Protein AF-A0A965AZY3-F1 (afdb_monomer)

pLDDT: mean 93.27, std 6.54, range [60.59, 98.19]

Secondary structure (DSSP, 8-state):
--HHHHHHHHHHHHHHHHHHHHHHHHHHHHHHHHHHHHHHHHHHHHHHHHHHHHHHGGGGTTTS-GGG--HHHHHHHHHHHHHHHHHHHHHHHHHHHHHHHHHTS-----------PPPP-

Radius of gyration: 27.05 Å; Cα contacts (8 Å, |Δi|>4): 52; chains: 1; bounding box: 58×45×74 Å

Mean predicted aligned error: 6.64 Å

Nearest PDB structures (foldseek):
  8r6r-assembly1_D  TM=6.272E-01  e=5.721E+00  Mycolicibacterium smegmatis MC2 155
  5vi5-assembly1_D  TM=2.967E-01  e=3.077E+00  Mycolicibacterium smegmatis MC2 155
  6dcf-assembly1_D  TM=2.998E-01  e=4.195E+00  Mycolicibacterium smegmatis MC2 155

Sequence (121 aa):
MDIYSQMEDASNFSKKDEDRNRKKYENESKVRLQKIITTKLRTSFIGALSSFEQTFGDLWGYGINEADLTDKQRKWRELWDLCRTNVLNNGNHQIRSCENEIMQYIVYWNRHQNILKKKED

Structure (mmCIF, N/CA/C/O backbone):
data_AF-A0A965AZY3-F1
#
_entry.id   AF-A0A965AZY3-F1
#
loop_
_atom_site.group_PDB
_atom_site.id
_atom_site.type_symbol
_atom_site.label_atom_id
_atom_site.label_alt_id
_atom_site.label_comp_id
_atom_site.label_asym_id
_atom_site.label_entity_id
_atom_site.label_seq_id
_atom_site.pdbx_PDB_ins_code
_atom_site.Cartn_x
_atom_site.Cartn_y
_atom_site.Cartn_z
_atom_site.occupancy
_atom_site.B_iso_or_equiv
_atom_site.auth_seq_id
_atom_site.auth_comp_id
_atom_site.auth_asym_id
_atom_site.auth_atom_id
_atom_site.pdbx_PDB_model_num
ATOM 1 N N . MET A 1 1 ? 35.480 16.705 -41.358 1.00 60.59 1 MET A N 1
ATOM 2 C CA . MET A 1 1 ? 35.074 15.583 -40.490 1.00 60.59 1 MET A CA 1
ATOM 3 C C . MET A 1 1 ? 34.807 14.405 -41.411 1.00 60.59 1 MET A C 1
ATOM 5 O O . MET A 1 1 ? 33.934 14.531 -42.261 1.00 60.59 1 MET A O 1
ATOM 9 N N . ASP A 1 2 ? 35.638 13.366 -41.345 1.00 84.31 2 ASP A N 1
ATOM 10 C CA . ASP A 1 2 ? 35.579 12.206 -42.249 1.00 84.31 2 ASP A CA 1
ATOM 11 C C . ASP A 1 2 ? 34.284 11.398 -42.032 1.00 84.31 2 ASP A C 1
ATOM 13 O O . ASP A 1 2 ? 33.751 11.369 -40.922 1.00 84.31 2 ASP A O 1
ATOM 17 N N . ILE A 1 3 ? 33.773 10.759 -43.086 1.00 83.00 3 ILE A N 1
ATOM 18 C CA . ILE A 1 3 ? 32.531 9.970 -43.090 1.00 83.00 3 ILE A CA 1
ATOM 19 C C . ILE A 1 3 ? 32.576 8.897 -41.996 1.00 83.00 3 ILE A C 1
ATOM 21 O O . ILE A 1 3 ? 31.593 8.701 -41.284 1.00 83.00 3 ILE A O 1
ATOM 25 N N . TYR A 1 4 ? 33.733 8.265 -41.794 1.00 83.12 4 TYR A N 1
ATOM 26 C CA . TYR A 1 4 ? 33.933 7.272 -40.737 1.00 83.12 4 TYR A CA 1
ATOM 27 C C . TYR A 1 4 ? 33.700 7.835 -39.328 1.00 83.12 4 TYR A C 1
ATOM 29 O O . TYR A 1 4 ? 33.026 7.198 -38.522 1.00 83.12 4 TYR A O 1
ATOM 37 N N . SER A 1 5 ? 34.173 9.054 -39.054 1.00 85.69 5 SER A N 1
ATOM 38 C CA . SER A 1 5 ? 33.947 9.736 -37.771 1.00 85.69 5 SER A CA 1
ATOM 39 C C . SER A 1 5 ? 32.466 10.066 -37.566 1.00 85.69 5 SER A C 1
ATOM 41 O O . SER A 1 5 ? 31.945 9.868 -36.474 1.00 85.69 5 SER A O 1
ATOM 43 N N . GLN A 1 6 ? 31.757 10.480 -38.620 1.00 86.56 6 GLN A N 1
ATOM 44 C CA . GLN A 1 6 ? 30.316 10.747 -38.537 1.00 86.56 6 GLN A CA 1
ATOM 45 C C . GLN A 1 6 ? 29.503 9.466 -38.278 1.00 86.56 6 GLN A C 1
ATOM 47 O O . GLN A 1 6 ? 28.537 9.486 -37.514 1.00 86.56 6 GLN A O 1
ATOM 52 N N . MET A 1 7 ? 29.892 8.339 -38.888 1.00 85.38 7 MET A N 1
ATOM 53 C CA . MET A 1 7 ? 29.249 7.037 -38.661 1.00 85.38 7 MET A CA 1
ATOM 54 C C . MET A 1 7 ? 29.496 6.507 -37.243 1.00 85.38 7 MET A C 1
ATOM 56 O O . MET A 1 7 ? 28.587 5.950 -36.624 1.00 85.38 7 MET A O 1
ATOM 60 N N . GLU A 1 8 ? 30.705 6.692 -36.713 1.00 88.75 8 GLU A N 1
ATOM 61 C CA . GLU A 1 8 ? 31.043 6.320 -35.339 1.00 88.75 8 GLU A CA 1
ATOM 62 C C . GLU A 1 8 ? 30.253 7.153 -34.319 1.00 88.75 8 GLU A C 1
ATOM 64 O O . GLU A 1 8 ? 29.659 6.596 -33.391 1.00 88.75 8 GLU A O 1
ATOM 69 N N . ASP A 1 9 ? 30.147 8.466 -34.537 1.00 91.19 9 ASP A N 1
ATOM 70 C CA . ASP A 1 9 ? 29.352 9.365 -33.697 1.00 91.19 9 ASP A CA 1
ATOM 71 C C . ASP A 1 9 ? 27.861 8.996 -33.709 1.00 91.19 9 ASP A C 1
ATOM 73 O O . ASP A 1 9 ? 27.227 8.938 -32.651 1.00 91.19 9 ASP A O 1
ATOM 77 N N . ALA A 1 10 ? 27.305 8.666 -34.879 1.00 89.06 10 ALA A N 1
ATOM 78 C CA . ALA A 1 10 ? 25.921 8.212 -35.008 1.00 89.06 10 ALA A CA 1
ATOM 79 C C . ALA A 1 10 ? 25.670 6.878 -34.277 1.00 89.06 10 ALA A C 1
ATOM 81 O O . ALA A 1 10 ? 24.667 6.731 -33.575 1.00 89.06 10 ALA A O 1
ATOM 82 N N . SER A 1 11 ? 26.598 5.920 -34.381 1.00 91.88 11 SER A N 1
ATOM 83 C CA . SER A 1 11 ? 26.529 4.633 -33.670 1.00 91.88 11 SER A CA 1
ATOM 84 C C . SER A 1 11 ? 26.589 4.817 -32.151 1.00 91.88 11 SER A C 1
ATOM 86 O O . SER A 1 11 ? 25.779 4.256 -31.407 1.00 91.88 11 SER A O 1
ATOM 88 N N . ASN A 1 12 ? 27.503 5.666 -31.676 1.00 92.38 12 ASN A N 1
ATOM 89 C CA . ASN A 1 12 ? 27.628 6.008 -30.261 1.00 92.38 12 ASN A CA 1
ATOM 90 C C . ASN A 1 12 ? 26.391 6.744 -29.733 1.00 92.38 12 ASN A C 1
ATOM 92 O O . ASN A 1 12 ? 25.986 6.528 -28.588 1.00 92.38 12 ASN A O 1
ATOM 96 N N . PHE A 1 13 ? 25.774 7.593 -30.555 1.00 91.44 13 PHE A N 1
ATOM 97 C CA . PHE A 1 13 ? 24.524 8.265 -30.221 1.00 91.44 13 PHE A CA 1
ATOM 98 C C . PHE A 1 13 ? 23.357 7.274 -30.100 1.00 91.44 13 PHE A C 1
ATOM 100 O O . PHE A 1 13 ? 22.657 7.311 -29.089 1.00 91.44 13 PHE A O 1
ATOM 107 N N . SER A 1 14 ? 23.197 6.339 -31.049 1.00 90.81 14 SER A N 1
ATOM 108 C CA . SER A 1 14 ? 22.143 5.308 -30.996 1.00 90.81 14 SER A CA 1
ATOM 109 C C . SER A 1 14 ? 22.237 4.459 -29.730 1.00 90.81 14 SER A C 1
ATOM 111 O O . SER A 1 14 ? 21.260 4.327 -28.998 1.00 90.81 14 SER A O 1
ATOM 113 N N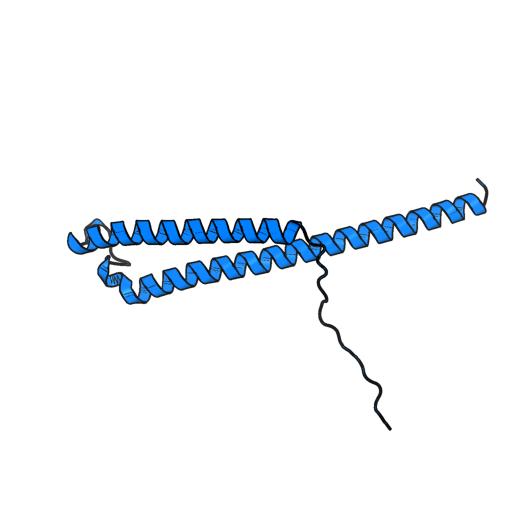 . LYS A 1 15 ? 23.439 3.964 -29.403 1.00 91.81 15 LYS A N 1
ATOM 114 C CA . LYS A 1 15 ? 23.669 3.172 -28.182 1.00 91.81 15 LYS A CA 1
ATOM 115 C C . LYS A 1 15 ? 23.298 3.944 -26.915 1.00 91.81 15 LYS A C 1
ATOM 117 O O . LYS A 1 15 ? 22.662 3.401 -26.016 1.00 91.81 15 LYS A O 1
ATOM 122 N N . LYS A 1 16 ? 23.665 5.229 -26.842 1.00 93.38 16 LYS A N 1
ATOM 123 C CA . LYS A 1 16 ? 23.318 6.089 -25.700 1.00 93.38 16 LYS A CA 1
ATOM 124 C C . LYS A 1 16 ? 21.813 6.316 -25.578 1.00 93.38 16 LYS A C 1
ATOM 126 O O . LYS A 1 16 ? 21.310 6.378 -24.454 1.00 93.38 16 LYS A O 1
ATOM 131 N N . ASP A 1 17 ? 21.109 6.470 -26.695 1.00 93.69 17 ASP A N 1
ATOM 132 C CA . ASP A 1 17 ? 19.657 6.647 -26.687 1.00 93.69 17 ASP A CA 1
ATOM 133 C C . ASP A 1 17 ? 18.933 5.359 -26.271 1.00 93.69 17 ASP A C 1
ATOM 135 O O . ASP A 1 17 ? 18.057 5.389 -25.406 1.00 93.69 17 ASP A O 1
ATOM 139 N N . GLU A 1 18 ? 19.372 4.207 -26.782 1.00 92.44 18 GLU A N 1
ATOM 140 C CA . GLU A 1 18 ? 18.883 2.885 -26.374 1.00 92.44 18 GLU A CA 1
ATOM 141 C C . GLU A 1 18 ? 19.068 2.652 -24.868 1.00 92.44 18 GLU A C 1
ATOM 143 O O . GLU A 1 18 ? 18.112 2.297 -24.172 1.00 92.44 18 GLU A O 1
ATOM 148 N N . ASP A 1 19 ? 20.257 2.939 -24.333 1.00 93.94 19 ASP A N 1
ATOM 149 C CA . ASP A 1 19 ? 20.545 2.833 -22.900 1.00 93.94 19 ASP A CA 1
ATOM 150 C C . ASP A 1 19 ? 19.677 3.777 -22.059 1.00 93.94 19 ASP A C 1
ATOM 152 O O . ASP A 1 19 ? 19.210 3.416 -20.972 1.00 93.94 19 ASP A O 1
ATOM 156 N N . ARG A 1 20 ? 19.440 5.001 -22.546 1.00 94.25 20 ARG A N 1
ATOM 157 C CA . ARG A 1 20 ? 18.568 5.973 -21.877 1.00 94.25 20 ARG A CA 1
ATOM 158 C C . ARG A 1 20 ? 17.125 5.473 -21.845 1.00 94.25 20 ARG A C 1
ATOM 160 O O . ARG A 1 20 ? 16.497 5.511 -20.784 1.00 94.25 20 ARG A O 1
ATOM 167 N N . ASN A 1 21 ? 16.615 4.988 -22.973 1.00 93.50 21 ASN A N 1
ATOM 168 C CA . ASN A 1 21 ? 15.259 4.456 -23.089 1.00 93.50 21 ASN A CA 1
ATOM 169 C C . ASN A 1 21 ? 15.072 3.216 -22.209 1.00 93.50 21 ASN A C 1
ATOM 171 O O . ASN A 1 21 ? 14.068 3.104 -21.502 1.00 93.50 21 ASN A O 1
ATOM 175 N N . ARG A 1 22 ? 16.075 2.334 -22.165 1.00 93.44 22 ARG A N 1
ATOM 176 C CA . ARG A 1 22 ? 16.101 1.165 -21.285 1.00 93.44 22 ARG A CA 1
ATOM 177 C C . ARG A 1 22 ? 16.031 1.556 -19.808 1.00 93.44 22 ARG A C 1
ATOM 179 O O . ARG A 1 22 ? 15.132 1.100 -19.106 1.00 93.44 22 ARG A O 1
ATOM 186 N N . LYS A 1 23 ? 16.919 2.441 -19.342 1.00 94.38 23 LYS A N 1
ATOM 187 C CA . LYS A 1 23 ? 16.933 2.909 -17.940 1.00 94.38 23 LYS A CA 1
ATOM 188 C C . LYS A 1 23 ? 15.624 3.588 -17.549 1.00 94.38 23 LYS A C 1
ATOM 190 O O . LYS A 1 23 ? 15.118 3.383 -16.446 1.00 94.38 23 LYS A O 1
ATOM 195 N N . LYS A 1 24 ? 15.049 4.381 -18.460 1.00 95.00 24 LYS A N 1
ATOM 196 C CA . LYS A 1 24 ? 13.734 4.996 -18.262 1.00 95.00 24 LYS A CA 1
ATOM 197 C C . LYS A 1 24 ? 12.654 3.930 -18.072 1.00 95.00 24 LYS A C 1
ATOM 199 O O . LYS A 1 24 ? 11.882 4.024 -17.121 1.00 95.00 24 LYS A O 1
ATOM 204 N N . TYR A 1 25 ? 12.636 2.900 -18.918 1.00 94.12 25 TYR A N 1
ATOM 205 C CA . TYR A 1 25 ? 11.656 1.819 -18.830 1.00 94.12 25 TYR A CA 1
ATOM 206 C C . TYR A 1 25 ? 11.778 0.989 -17.545 1.00 94.12 25 TYR A C 1
ATOM 208 O O . TYR A 1 25 ? 10.767 0.656 -16.920 1.00 94.12 25 TYR A O 1
ATOM 216 N N . GLU A 1 26 ? 13.005 0.678 -17.125 1.00 94.81 26 GLU A N 1
ATOM 217 C CA . GLU A 1 26 ? 13.286 -0.002 -15.854 1.00 94.81 26 GLU A CA 1
ATOM 218 C C . GLU A 1 26 ? 12.768 0.821 -14.663 1.00 94.81 26 GLU A C 1
ATOM 220 O O . GLU A 1 26 ? 12.099 0.296 -13.769 1.00 94.81 26 GLU A O 1
ATOM 225 N N . ASN A 1 27 ? 13.003 2.137 -14.678 1.00 95.44 27 ASN A N 1
ATOM 226 C CA . ASN A 1 27 ? 12.518 3.037 -13.636 1.00 95.44 27 ASN A CA 1
ATOM 227 C C . ASN A 1 27 ? 10.983 3.133 -13.612 1.00 95.44 27 ASN A C 1
ATOM 229 O O . ASN A 1 27 ? 10.371 3.014 -12.553 1.00 95.44 27 ASN A O 1
ATOM 233 N N . GLU A 1 28 ? 10.338 3.295 -14.767 1.00 96.00 28 GLU A N 1
ATOM 234 C CA . GLU A 1 28 ? 8.872 3.328 -14.869 1.00 96.00 28 GLU A CA 1
ATOM 235 C C . GLU A 1 28 ? 8.235 2.016 -14.392 1.00 96.00 28 GLU A C 1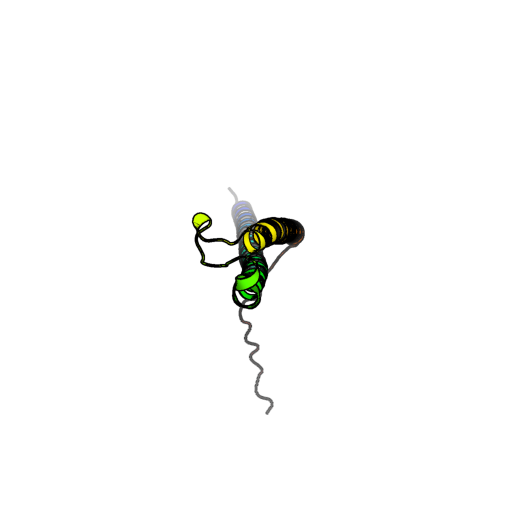
ATOM 237 O O . GLU A 1 28 ? 7.235 2.027 -13.668 1.00 96.00 28 GLU A O 1
ATOM 242 N N . SER A 1 29 ? 8.840 0.881 -14.748 1.00 96.19 29 SER A N 1
ATOM 243 C CA . SER A 1 29 ? 8.412 -0.447 -14.304 1.00 96.19 29 SER A CA 1
ATOM 244 C C . SER A 1 29 ? 8.515 -0.592 -12.784 1.00 96.19 29 SER A C 1
ATOM 246 O O . SER A 1 29 ? 7.574 -1.075 -12.145 1.00 96.19 29 SER A O 1
ATOM 248 N N . LYS A 1 30 ? 9.617 -0.116 -12.192 1.00 96.19 30 LYS A N 1
ATOM 249 C CA . LYS A 1 30 ? 9.833 -0.096 -10.741 1.00 96.19 30 LYS A CA 1
ATOM 250 C C . LYS A 1 30 ? 8.800 0.772 -10.023 1.00 96.19 30 LYS A C 1
ATOM 252 O O . LYS A 1 30 ? 8.112 0.281 -9.131 1.00 96.19 30 LYS A O 1
ATOM 257 N N . VAL A 1 31 ? 8.629 2.024 -10.455 1.00 96.06 31 VAL A N 1
ATOM 258 C CA . VAL A 1 31 ? 7.655 2.968 -9.874 1.00 96.06 31 VAL A CA 1
ATOM 259 C C . VAL A 1 31 ? 6.236 2.404 -9.951 1.00 96.06 31 VAL A C 1
ATOM 261 O O . VAL A 1 31 ? 5.467 2.495 -8.990 1.00 96.06 31 VAL A O 1
ATOM 264 N N . ARG A 1 32 ? 5.882 1.769 -11.075 1.00 95.88 32 ARG A N 1
ATOM 265 C CA . ARG A 1 32 ? 4.586 1.104 -11.240 1.00 95.88 32 ARG A CA 1
ATOM 266 C C . ARG A 1 32 ? 4.395 -0.014 -10.216 1.00 95.88 32 ARG A C 1
ATOM 268 O O . ARG A 1 32 ? 3.353 -0.052 -9.561 1.00 95.88 32 ARG A O 1
ATOM 275 N N . LEU A 1 33 ? 5.367 -0.917 -10.089 1.00 96.62 33 LEU A N 1
ATOM 276 C CA . LEU A 1 33 ? 5.300 -2.039 -9.151 1.00 96.62 33 LEU A CA 1
ATOM 277 C C . LEU A 1 33 ? 5.195 -1.547 -7.703 1.00 96.62 33 LEU A C 1
ATOM 279 O O . LEU A 1 33 ? 4.296 -1.975 -6.978 1.00 96.62 33 LEU A O 1
ATOM 283 N N . GLN A 1 34 ? 6.048 -0.595 -7.320 1.00 96.62 34 GLN A N 1
ATOM 284 C CA . GLN A 1 34 ? 6.050 0.023 -5.997 1.00 96.62 34 GLN A CA 1
ATOM 285 C C . GLN A 1 34 ? 4.680 0.621 -5.665 1.00 96.62 34 GLN A C 1
ATOM 287 O O . GLN A 1 34 ? 4.088 0.299 -4.634 1.00 96.62 34 GLN A O 1
ATOM 292 N N . LYS A 1 35 ? 4.109 1.428 -6.568 1.00 97.19 35 LYS A N 1
ATOM 293 C CA . LYS A 1 35 ? 2.777 2.017 -6.375 1.00 97.19 35 LYS A CA 1
ATOM 294 C C . LYS A 1 35 ? 1.702 0.950 -6.157 1.00 97.19 35 LYS A C 1
ATOM 296 O O . LYS A 1 35 ? 0.861 1.090 -5.275 1.00 97.19 35 LYS A O 1
ATOM 301 N N . ILE A 1 36 ? 1.715 -0.121 -6.949 1.00 97.06 36 ILE A N 1
ATOM 302 C CA . ILE A 1 36 ? 0.718 -1.193 -6.842 1.00 97.06 36 ILE A CA 1
ATOM 303 C C . ILE A 1 36 ? 0.841 -1.924 -5.502 1.00 97.06 36 ILE A C 1
ATOM 305 O O . ILE A 1 36 ? -0.171 -2.124 -4.828 1.00 97.06 36 ILE A O 1
ATOM 309 N N . ILE A 1 37 ? 2.054 -2.319 -5.111 1.00 97.00 37 ILE A N 1
ATOM 310 C CA . ILE A 1 37 ? 2.282 -3.084 -3.880 1.00 97.00 37 ILE A CA 1
ATOM 311 C C . ILE A 1 37 ? 1.951 -2.240 -2.650 1.00 97.00 37 ILE A C 1
ATOM 313 O O . ILE A 1 37 ? 1.184 -2.685 -1.797 1.00 97.00 37 ILE A O 1
ATOM 317 N N . THR A 1 38 ? 2.449 -1.004 -2.581 1.00 97.12 38 THR A N 1
ATOM 318 C CA . THR A 1 38 ? 2.173 -0.110 -1.446 1.00 97.12 38 THR A CA 1
ATOM 319 C C . THR A 1 38 ? 0.683 0.181 -1.289 1.00 97.12 38 THR A C 1
ATOM 321 O O . THR A 1 38 ? 0.175 0.168 -0.167 1.00 97.12 38 THR A O 1
ATOM 324 N N . THR A 1 39 ? -0.054 0.374 -2.390 1.00 97.81 39 THR A N 1
ATOM 325 C CA . THR A 1 39 ? -1.515 0.510 -2.343 1.00 97.81 39 THR A CA 1
ATOM 326 C C . THR A 1 39 ? -2.185 -0.763 -1.841 1.00 97.81 39 THR A C 1
ATOM 328 O O . THR A 1 39 ? -3.015 -0.675 -0.944 1.00 97.81 39 THR A O 1
ATOM 331 N N . LYS A 1 40 ? -1.820 -1.943 -2.358 1.00 97.94 40 LYS A N 1
ATOM 332 C CA . LYS A 1 40 ? -2.423 -3.214 -1.922 1.00 97.94 40 LYS A CA 1
ATOM 333 C C . LYS A 1 40 ? -2.190 -3.484 -0.437 1.00 97.94 40 LYS A C 1
ATOM 335 O O . LYS A 1 40 ? -3.141 -3.822 0.261 1.00 97.94 40 LYS A O 1
ATOM 340 N N . LEU A 1 41 ? -0.965 -3.281 0.051 1.00 97.00 41 LEU A N 1
ATOM 341 C CA . LEU A 1 41 ? -0.638 -3.428 1.470 1.00 97.00 41 LEU A CA 1
ATOM 342 C C . LEU A 1 41 ? -1.453 -2.452 2.321 1.00 97.00 41 LEU A C 1
ATOM 344 O O . LEU A 1 41 ? -2.150 -2.880 3.237 1.00 97.00 41 LEU A O 1
ATOM 348 N N . ARG A 1 42 ? -1.444 -1.158 1.975 1.00 97.25 42 ARG A N 1
ATOM 349 C CA . ARG A 1 42 ? -2.215 -0.134 2.694 1.00 97.25 42 ARG A CA 1
ATOM 350 C C . ARG A 1 42 ? -3.700 -0.483 2.744 1.00 97.25 42 ARG A C 1
ATOM 352 O O . ARG A 1 42 ? -4.280 -0.502 3.823 1.00 97.25 42 ARG A O 1
ATOM 359 N N . THR A 1 43 ? -4.308 -0.789 1.599 1.00 97.50 43 THR A N 1
ATOM 360 C CA . THR A 1 43 ? -5.728 -1.149 1.520 1.00 97.50 43 THR A CA 1
ATOM 361 C C . THR A 1 43 ? -6.036 -2.413 2.320 1.00 97.50 43 THR A C 1
ATOM 363 O O . THR A 1 43 ? -7.082 -2.464 2.954 1.00 97.50 43 THR A O 1
ATOM 366 N N . SER A 1 44 ? -5.129 -3.394 2.367 1.00 97.69 44 SER A N 1
ATOM 367 C CA . SER A 1 44 ? -5.306 -4.596 3.188 1.00 97.69 44 SER A CA 1
ATOM 368 C C . SER A 1 44 ? -5.336 -4.278 4.687 1.00 97.69 44 SER A C 1
ATOM 370 O O . SER A 1 44 ? -6.221 -4.764 5.385 1.00 97.69 44 SER A O 1
ATOM 372 N N . PHE A 1 45 ? -4.414 -3.448 5.193 1.00 96.50 45 PHE A N 1
ATOM 373 C CA . PHE A 1 45 ? -4.398 -3.054 6.611 1.00 96.50 45 PHE A CA 1
ATOM 374 C C . PHE A 1 45 ? -5.614 -2.204 6.987 1.00 96.50 45 PHE A C 1
ATOM 376 O O . PHE A 1 45 ? -6.253 -2.459 8.006 1.00 96.50 45 PHE A O 1
ATOM 383 N N . ILE A 1 46 ? -5.958 -1.216 6.155 1.00 97.12 46 ILE A N 1
ATOM 384 C CA . ILE A 1 46 ? -7.131 -0.364 6.385 1.00 97.12 46 ILE A CA 1
ATOM 385 C C . ILE A 1 46 ? -8.422 -1.186 6.311 1.00 97.12 46 ILE A C 1
ATOM 387 O O . ILE A 1 46 ? -9.292 -1.024 7.160 1.00 97.12 46 ILE A O 1
ATOM 391 N N . GLY A 1 47 ? -8.531 -2.106 5.349 1.00 97.94 47 GLY A N 1
ATOM 392 C CA . GLY A 1 47 ? -9.676 -3.009 5.226 1.00 97.94 47 GLY A CA 1
ATOM 393 C C . GLY A 1 47 ? -9.823 -3.943 6.428 1.00 97.94 47 GLY A C 1
ATOM 394 O O . GLY A 1 47 ? -10.933 -4.129 6.924 1.00 97.94 47 GLY A O 1
ATOM 395 N N . ALA A 1 48 ? -8.712 -4.473 6.949 1.00 97.44 48 ALA A N 1
ATOM 396 C CA . ALA A 1 48 ? -8.723 -5.275 8.168 1.00 97.44 48 ALA A CA 1
ATOM 397 C C . ALA A 1 48 ? -9.227 -4.458 9.367 1.00 97.44 48 ALA A C 1
ATOM 399 O O . ALA A 1 48 ? -10.184 -4.871 10.015 1.00 97.44 48 ALA A O 1
ATOM 400 N N . LEU A 1 49 ? -8.653 -3.274 9.622 1.00 97.94 49 LEU A N 1
ATOM 401 C CA . LEU A 1 49 ? -9.100 -2.386 10.704 1.00 97.94 49 LEU A CA 1
ATOM 402 C C . LEU A 1 49 ? -10.580 -2.010 10.570 1.00 97.94 49 LEU A C 1
ATOM 404 O O . LEU A 1 49 ? -11.315 -2.095 11.547 1.00 97.94 49 LEU A O 1
ATOM 408 N N . SER A 1 50 ? -11.033 -1.679 9.360 1.00 97.50 50 SER A N 1
ATOM 409 C CA . SER A 1 50 ? -12.443 -1.383 9.094 1.00 97.50 50 SER A CA 1
ATOM 410 C C . SER A 1 50 ? -13.354 -2.580 9.393 1.00 97.50 50 SER A C 1
ATOM 412 O O . SER A 1 50 ? -14.436 -2.393 9.939 1.00 97.50 50 SER A O 1
ATOM 414 N N . SER A 1 51 ? -12.909 -3.808 9.110 1.00 98.00 51 SER A N 1
ATOM 415 C CA . SER A 1 51 ? -13.664 -5.026 9.439 1.00 98.00 51 SER A CA 1
ATOM 416 C C . SER A 1 51 ? -13.778 -5.233 10.955 1.00 98.00 51 SER A C 1
ATOM 418 O O . SER A 1 51 ? -14.843 -5.611 11.446 1.00 98.00 51 SER A O 1
ATOM 420 N N . PHE A 1 52 ? -12.712 -4.942 11.712 1.00 97.75 52 PHE A N 1
ATOM 421 C CA . PHE A 1 52 ? -12.756 -4.944 13.180 1.00 97.75 52 PHE A CA 1
ATOM 422 C C . PHE A 1 52 ? -13.715 -3.877 13.716 1.00 97.75 52 PHE A C 1
ATOM 424 O O . PHE A 1 52 ? -14.535 -4.186 14.576 1.00 97.75 52 PHE A O 1
ATOM 431 N N . GLU A 1 53 ? -13.649 -2.655 13.184 1.00 96.88 53 GLU A N 1
ATOM 432 C CA . GLU A 1 53 ? -14.542 -1.549 13.551 1.00 96.88 53 GLU A CA 1
ATOM 433 C C . GLU A 1 53 ? -16.015 -1.891 13.296 1.00 96.88 53 GLU A C 1
ATOM 435 O O . GLU A 1 53 ? -16.853 -1.655 14.157 1.00 96.88 53 GLU A O 1
ATOM 440 N N . GLN A 1 54 ? -16.338 -2.516 12.165 1.00 96.94 54 GLN A N 1
ATOM 441 C CA . GLN A 1 54 ? -17.712 -2.910 11.843 1.00 96.94 54 GLN A CA 1
ATOM 442 C C . GLN A 1 54 ? -18.227 -4.081 12.688 1.00 96.94 54 GLN A C 1
ATOM 444 O O . GLN A 1 54 ? -19.417 -4.145 12.973 1.00 96.94 54 GLN A O 1
ATOM 449 N N . THR A 1 55 ? -17.353 -5.016 13.075 1.00 97.50 55 THR A N 1
ATOM 450 C CA . THR A 1 55 ? -17.768 -6.253 13.763 1.00 97.50 55 THR A CA 1
ATOM 451 C C . THR A 1 55 ? -17.789 -6.102 15.283 1.00 97.50 55 THR A C 1
ATOM 453 O O . THR A 1 55 ? -18.649 -6.663 15.953 1.00 97.50 55 THR A O 1
ATOM 456 N N . PHE A 1 56 ? -16.826 -5.367 15.840 1.00 97.19 56 PHE A N 1
ATOM 457 C CA . PHE A 1 56 ? -16.615 -5.253 17.287 1.00 97.19 56 PHE A CA 1
ATOM 458 C C . PHE A 1 56 ? -16.764 -3.818 17.804 1.00 97.19 56 PHE A C 1
ATOM 460 O O . PHE A 1 56 ? -16.641 -3.591 19.007 1.00 97.19 56 PHE A O 1
ATOM 467 N N . GLY A 1 57 ? -17.047 -2.861 16.915 1.00 96.06 57 GLY A N 1
ATOM 468 C CA . GLY A 1 57 ? -17.083 -1.431 17.205 1.00 96.06 57 GLY A CA 1
ATOM 469 C C . GLY A 1 57 ? -17.958 -1.030 18.384 1.00 96.06 57 GLY A C 1
ATOM 470 O O . GLY A 1 57 ?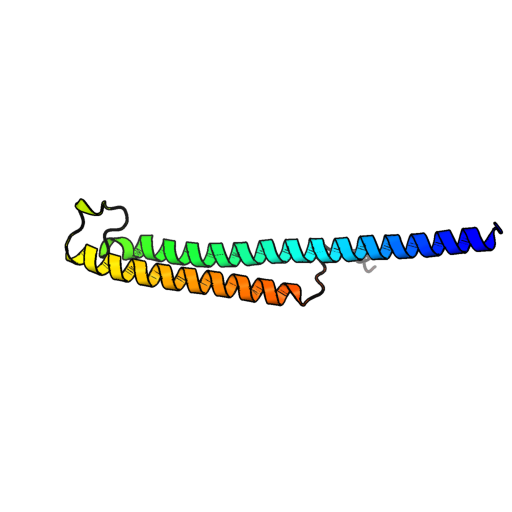 -17.598 -0.117 19.128 1.00 96.06 57 GLY A O 1
ATOM 471 N N . ASP A 1 58 ? -19.059 -1.743 18.609 1.00 96.25 58 ASP A N 1
ATOM 472 C CA . ASP A 1 58 ? -19.988 -1.495 19.715 1.00 96.25 58 ASP A CA 1
ATOM 473 C C . ASP A 1 58 ? -19.293 -1.507 21.088 1.00 96.25 58 ASP A C 1
ATOM 475 O O . ASP A 1 58 ? -19.661 -0.738 21.985 1.00 96.25 58 ASP A O 1
ATOM 479 N N . LEU A 1 59 ? -18.230 -2.311 21.244 1.00 96.31 59 LEU A N 1
ATOM 480 C CA . LEU A 1 59 ? -17.455 -2.425 22.485 1.00 96.31 59 LEU A CA 1
ATOM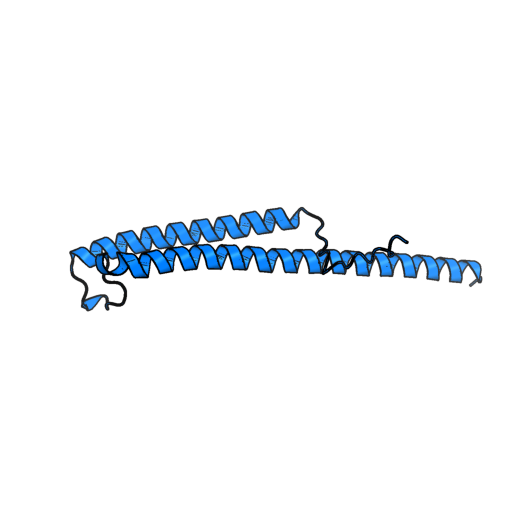 481 C C . LEU A 1 59 ? -16.792 -1.104 22.901 1.00 96.31 59 LEU A C 1
ATOM 483 O O . LEU A 1 59 ? -16.656 -0.841 24.097 1.00 96.31 59 LEU A O 1
ATOM 487 N N . TRP A 1 60 ? -16.410 -0.267 21.935 1.00 96.94 60 TRP A N 1
ATOM 488 C CA . TRP A 1 60 ? -15.797 1.053 22.143 1.00 96.94 60 TRP A CA 1
ATOM 489 C C . TRP A 1 60 ? -16.644 2.203 21.569 1.00 96.94 60 TRP A C 1
ATOM 491 O O . TRP A 1 60 ? -16.161 3.325 21.367 1.00 96.94 60 TRP A O 1
ATOM 501 N N . GLY A 1 61 ? -17.923 1.924 21.306 1.00 95.44 61 GLY A N 1
ATOM 502 C CA . GLY A 1 61 ? -18.910 2.878 20.811 1.00 95.44 61 GLY A CA 1
ATOM 503 C C . GLY A 1 61 ? -18.593 3.439 19.427 1.00 95.44 61 GLY A C 1
ATOM 504 O O . GLY A 1 61 ? -18.722 4.640 19.223 1.00 95.44 61 GLY A O 1
ATOM 505 N N . TYR A 1 62 ? -18.106 2.627 18.490 1.00 94.88 62 TYR A N 1
ATOM 506 C CA . TYR A 1 62 ? -17.833 3.056 17.114 1.00 94.88 62 TYR A CA 1
ATOM 507 C C . TYR A 1 62 ? -19.019 3.823 16.501 1.00 94.88 62 TYR A C 1
ATOM 509 O O . TYR A 1 62 ? -20.166 3.407 16.620 1.00 94.88 62 TYR A O 1
ATOM 517 N N . GLY A 1 63 ? -18.746 4.974 15.879 1.00 91.44 63 GLY A N 1
ATOM 518 C CA . GLY A 1 63 ? -19.780 5.860 15.325 1.00 91.44 63 GLY A CA 1
ATOM 519 C C . GLY A 1 63 ? -20.544 6.709 16.353 1.00 91.44 63 GLY A C 1
ATOM 520 O O . GLY A 1 63 ? -21.327 7.566 15.954 1.00 91.44 63 GLY A O 1
ATOM 521 N N . ILE A 1 64 ? -20.298 6.524 17.653 1.00 93.81 64 ILE A N 1
ATOM 522 C CA . ILE A 1 64 ? -20.885 7.322 18.738 1.00 93.81 64 ILE A CA 1
ATOM 523 C C . ILE A 1 64 ? -19.936 8.470 19.109 1.00 93.81 64 ILE A C 1
ATOM 525 O O . ILE A 1 64 ? -18.708 8.289 19.173 1.00 93.81 64 ILE A O 1
ATOM 529 N N . ASN A 1 65 ? -20.514 9.649 19.365 1.00 92.75 65 ASN A N 1
ATOM 530 C CA . ASN A 1 65 ? -19.791 10.818 19.858 1.00 92.75 65 ASN A CA 1
ATOM 531 C C . ASN A 1 65 ? -19.176 10.547 21.231 1.00 92.75 65 ASN A C 1
ATOM 533 O O . ASN A 1 65 ? -19.743 9.858 22.073 1.00 92.75 65 ASN A O 1
ATOM 537 N N . GLU A 1 66 ? -18.021 11.150 21.488 1.00 89.12 66 GLU A N 1
ATOM 538 C CA . GLU A 1 66 ? -17.260 10.902 22.713 1.00 89.12 66 GLU A CA 1
ATOM 539 C C . GLU A 1 66 ? -17.982 11.344 23.999 1.00 89.12 66 GLU A C 1
ATOM 541 O O . GLU A 1 66 ? -17.758 10.769 25.069 1.00 89.12 66 GLU A O 1
ATOM 546 N N . ALA A 1 67 ? -18.873 12.334 23.892 1.00 92.38 67 ALA A N 1
ATOM 547 C CA . ALA A 1 67 ? -19.724 12.793 24.989 1.00 92.38 67 ALA A CA 1
ATOM 548 C C . ALA A 1 67 ? -20.775 11.748 25.407 1.00 92.38 67 ALA A C 1
ATOM 550 O O . ALA A 1 67 ? -21.160 11.714 26.572 1.00 92.38 67 ALA A O 1
ATOM 5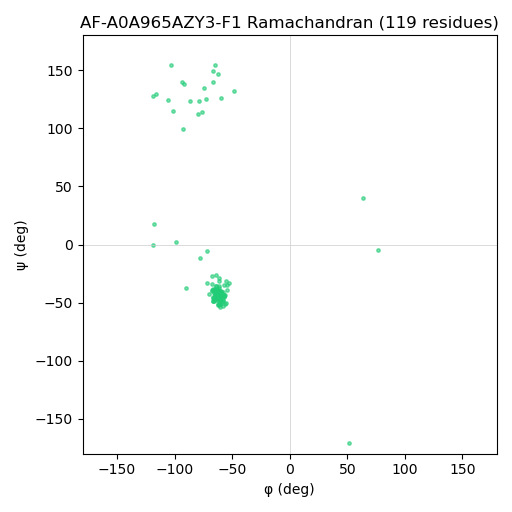51 N N . ASP A 1 68 ? -21.181 10.873 24.483 1.00 95.06 68 ASP A N 1
ATOM 552 C CA . ASP A 1 68 ? -22.249 9.887 24.681 1.00 95.06 68 ASP A CA 1
ATOM 553 C C . ASP A 1 68 ? -21.703 8.487 25.028 1.00 95.06 68 ASP A C 1
ATOM 555 O O . ASP A 1 68 ? -22.460 7.527 25.181 1.00 95.06 68 ASP A O 1
ATOM 559 N N . LEU A 1 69 ? -20.378 8.342 25.148 1.00 95.00 69 LEU A N 1
ATOM 560 C CA . LEU A 1 69 ? -19.746 7.076 25.513 1.00 95.00 69 LEU A CA 1
ATOM 561 C C . LEU A 1 69 ? -19.929 6.771 26.996 1.00 95.00 69 LEU A C 1
ATOM 563 O O . LEU A 1 69 ? -19.625 7.589 27.866 1.00 95.00 69 LEU A O 1
ATOM 567 N N . THR A 1 70 ? -20.291 5.524 27.286 1.00 95.81 70 THR A N 1
ATOM 568 C CA . THR A 1 70 ? -20.207 4.990 28.649 1.00 95.81 70 THR A CA 1
ATOM 569 C C . THR A 1 70 ? -18.749 4.915 29.121 1.00 95.81 70 THR A C 1
ATOM 571 O O . THR A 1 70 ? -17.834 4.726 28.315 1.00 95.81 70 THR A O 1
ATOM 574 N N . ASP A 1 71 ? -18.512 4.954 30.436 1.00 95.38 71 ASP A N 1
ATOM 575 C CA . ASP A 1 71 ? -17.161 4.811 31.010 1.00 95.38 71 ASP A CA 1
ATOM 576 C C . ASP A 1 71 ? -16.450 3.530 30.550 1.00 95.38 71 ASP A C 1
ATOM 578 O O . ASP A 1 71 ? -15.235 3.508 30.339 1.00 95.38 71 ASP A O 1
ATOM 582 N N . LYS A 1 72 ? -17.213 2.446 30.361 1.00 95.94 72 LYS A N 1
ATOM 583 C CA . LYS A 1 72 ? -16.688 1.182 29.837 1.00 95.94 72 LYS A CA 1
ATOM 584 C C . LYS A 1 72 ? -16.235 1.338 28.386 1.00 95.94 72 LYS A C 1
ATOM 586 O O . LYS A 1 72 ? -15.125 0.922 28.064 1.00 95.94 72 LYS A O 1
ATOM 591 N N . GLN A 1 73 ? -17.060 1.936 27.528 1.00 96.81 73 GLN A N 1
ATOM 592 C CA . GLN A 1 73 ? -16.704 2.165 26.125 1.00 96.81 73 GLN A CA 1
ATOM 593 C C . GLN A 1 73 ? -15.522 3.123 25.983 1.00 96.81 73 GLN A C 1
ATOM 595 O O . GLN A 1 73 ? -14.684 2.894 25.120 1.00 96.81 73 GLN A O 1
ATOM 600 N N . ARG A 1 74 ? -15.404 4.138 26.848 1.00 96.38 74 ARG A N 1
ATOM 601 C CA . ARG A 1 74 ? -14.255 5.057 26.870 1.00 96.38 74 ARG A CA 1
ATOM 602 C C . ARG A 1 74 ? -12.940 4.309 27.102 1.00 96.38 74 ARG A C 1
ATOM 604 O O . ARG A 1 74 ? -12.020 4.437 26.303 1.00 96.38 74 ARG A O 1
ATOM 611 N N . LYS A 1 75 ? -12.891 3.433 28.113 1.00 96.12 75 LYS A N 1
ATOM 612 C CA . LYS A 1 75 ? -11.715 2.581 28.379 1.00 96.12 75 LYS A CA 1
ATOM 613 C C . LYS A 1 75 ? -11.381 1.657 27.205 1.00 96.12 75 LYS A C 1
ATOM 615 O O . LYS A 1 75 ? -10.218 1.503 26.846 1.00 96.12 75 LYS A O 1
ATOM 620 N N . TRP A 1 76 ? -12.389 1.033 26.594 1.00 97.25 76 TRP A N 1
ATOM 621 C CA . TRP A 1 76 ? -12.169 0.187 25.416 1.00 97.25 76 TRP A CA 1
ATOM 622 C C . TRP A 1 76 ? -11.716 0.983 24.195 1.00 97.25 76 TRP A C 1
ATOM 624 O O . TRP A 1 76 ? -10.906 0.478 23.422 1.00 97.25 76 TRP A O 1
ATOM 634 N N . ARG A 1 77 ? -12.196 2.219 24.039 1.00 96.44 77 ARG A N 1
ATOM 635 C CA . ARG A 1 77 ? -11.783 3.116 22.961 1.00 96.44 77 ARG A CA 1
ATOM 636 C C . ARG A 1 77 ? -10.311 3.479 23.076 1.00 96.44 77 ARG A C 1
ATOM 638 O O . ARG A 1 77 ? -9.603 3.334 22.093 1.00 96.44 77 ARG A O 1
ATOM 645 N N . GLU A 1 78 ? -9.829 3.817 24.268 1.00 96.56 78 GLU A N 1
ATOM 646 C CA . GLU A 1 78 ? -8.400 4.077 24.500 1.00 96.56 78 GLU A CA 1
ATOM 647 C C . GLU A 1 78 ? -7.522 2.875 24.100 1.00 96.56 78 GLU A C 1
ATOM 649 O O . GLU A 1 78 ? -6.505 3.029 23.418 1.00 96.56 78 GLU A O 1
ATOM 654 N N . LEU A 1 79 ? -7.937 1.656 24.467 1.00 97.62 79 LEU A N 1
ATOM 655 C CA . LEU A 1 79 ? -7.234 0.426 24.084 1.00 97.62 79 LEU A CA 1
ATOM 656 C C . LEU A 1 79 ? -7.286 0.171 22.573 1.00 97.62 79 LEU A C 1
ATOM 658 O O . LEU A 1 79 ? -6.284 -0.235 21.976 1.00 97.62 79 LEU A O 1
ATOM 662 N N . TRP A 1 80 ? -8.445 0.400 21.954 1.00 97.38 80 TRP A N 1
ATOM 663 C CA . TRP A 1 80 ? -8.615 0.271 20.512 1.00 97.38 80 TRP A CA 1
ATOM 664 C C . TRP A 1 80 ? -7.751 1.280 19.756 1.00 97.38 80 TRP A C 1
ATOM 666 O O . TRP A 1 80 ? -7.046 0.885 18.831 1.00 97.38 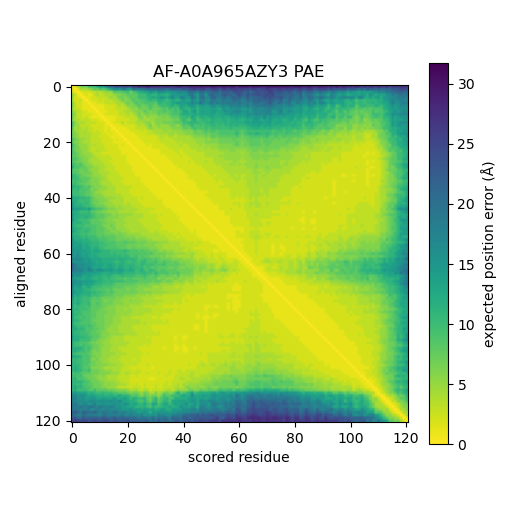80 TRP A O 1
ATOM 676 N N . ASP A 1 81 ? -7.728 2.544 20.170 1.00 96.44 81 ASP A N 1
ATOM 677 C CA . ASP A 1 81 ? -6.950 3.600 19.522 1.00 96.44 81 ASP A CA 1
ATOM 678 C C . AS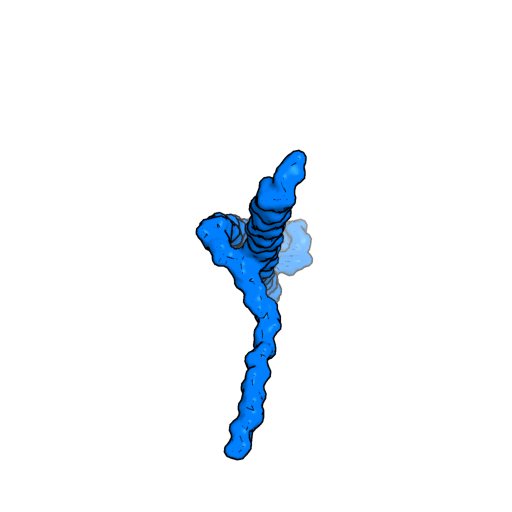P A 1 81 ? -5.446 3.319 19.604 1.00 96.44 81 ASP A C 1
ATOM 680 O O . ASP A 1 81 ? -4.724 3.480 18.611 1.00 96.44 81 ASP A O 1
ATOM 684 N N . LEU A 1 82 ? -4.973 2.803 20.744 1.00 98.06 82 LEU A N 1
ATOM 685 C CA . LEU A 1 82 ? -3.601 2.318 20.893 1.00 98.06 82 LEU A CA 1
ATOM 686 C C . LEU A 1 82 ? -3.309 1.152 19.936 1.00 98.06 82 LEU A C 1
ATOM 688 O O . LEU A 1 82 ? -2.316 1.175 19.205 1.00 98.06 82 LEU A O 1
ATOM 692 N N . CYS A 1 83 ? -4.178 0.138 19.911 1.00 97.88 83 CYS A N 1
ATOM 693 C CA . CYS A 1 83 ? -4.036 -1.025 19.035 1.00 97.88 83 CYS A CA 1
ATOM 694 C C . CYS A 1 83 ? -4.013 -0.616 17.554 1.00 97.88 83 CYS A C 1
ATOM 696 O O . CYS A 1 83 ? -3.082 -0.955 16.821 1.00 97.88 83 CYS A O 1
ATOM 698 N N . ARG A 1 84 ? -4.992 0.186 17.130 1.00 97.81 84 ARG A N 1
ATOM 699 C CA . ARG A 1 84 ? -5.129 0.725 15.776 1.00 97.81 84 ARG A CA 1
ATOM 700 C C . ARG A 1 84 ? -3.887 1.508 15.367 1.00 97.81 84 ARG A C 1
ATOM 702 O O . ARG A 1 84 ? -3.363 1.290 14.276 1.00 97.81 84 ARG A O 1
ATOM 709 N N . THR A 1 85 ? -3.378 2.367 16.248 1.00 98.19 85 THR A N 1
ATOM 710 C CA . THR A 1 85 ? -2.144 3.130 16.015 1.00 98.19 85 THR A CA 1
ATOM 711 C C . THR A 1 85 ? -0.945 2.206 15.817 1.00 98.19 85 THR A C 1
ATOM 713 O O . THR A 1 85 ? -0.191 2.377 14.858 1.00 98.19 85 THR A O 1
ATOM 716 N N . ASN A 1 86 ? -0.793 1.179 16.654 1.00 98.19 86 ASN A N 1
ATOM 717 C CA . ASN A 1 86 ? 0.291 0.202 16.526 1.00 98.19 86 ASN A CA 1
ATOM 718 C C . ASN A 1 86 ? 0.209 -0.586 15.211 1.00 98.19 86 ASN A C 1
ATOM 720 O O . ASN A 1 86 ? 1.222 -0.740 14.525 1.00 98.19 86 ASN A O 1
ATOM 724 N N . VAL A 1 87 ? -0.990 -1.027 14.816 1.00 97.69 87 VAL A N 1
ATOM 725 C CA . VAL A 1 8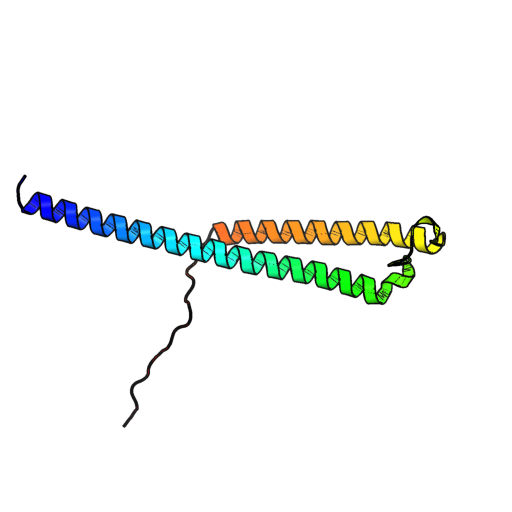7 ? -1.212 -1.714 13.534 1.00 97.69 87 VAL A CA 1
ATOM 726 C C . VAL A 1 87 ? -0.853 -0.807 12.356 1.00 97.69 87 VAL A C 1
ATOM 728 O O . VAL A 1 87 ? -0.139 -1.242 11.452 1.00 97.69 87 VAL A O 1
ATOM 731 N N . LEU A 1 88 ? -1.288 0.457 12.367 1.00 97.44 88 LEU A N 1
ATOM 732 C CA . LEU A 1 88 ? -0.974 1.421 11.307 1.00 97.44 88 LEU A CA 1
ATOM 733 C C . LEU A 1 88 ? 0.523 1.736 11.234 1.00 97.44 88 LEU A C 1
ATOM 735 O O . LEU A 1 88 ? 1.087 1.779 10.140 1.00 97.44 88 LEU A O 1
ATOM 739 N N . ASN A 1 89 ? 1.181 1.918 12.378 1.00 98.00 89 ASN A N 1
ATOM 740 C CA . ASN A 1 89 ? 2.621 2.160 12.440 1.00 98.00 89 ASN A CA 1
ATOM 741 C C . ASN A 1 89 ? 3.411 0.972 11.887 1.00 98.00 89 ASN A C 1
ATOM 743 O O . ASN A 1 89 ? 4.303 1.166 11.059 1.00 98.00 89 ASN A O 1
ATOM 747 N N . ASN A 1 90 ? 3.039 -0.252 12.271 1.00 97.25 90 ASN A N 1
ATOM 748 C CA . ASN A 1 90 ? 3.643 -1.457 11.718 1.00 97.25 90 ASN A CA 1
ATOM 749 C C . ASN A 1 90 ? 3.394 -1.561 10.206 1.00 97.25 90 ASN A C 1
ATOM 751 O O . ASN A 1 90 ? 4.338 -1.749 9.445 1.00 97.25 90 ASN A O 1
ATOM 755 N N . GLY A 1 91 ? 2.158 -1.352 9.744 1.00 97.12 91 GLY A N 1
ATOM 756 C CA . GLY A 1 91 ? 1.830 -1.356 8.316 1.00 97.12 91 GLY A CA 1
ATOM 757 C C . GLY A 1 91 ? 2.659 -0.346 7.515 1.00 97.12 91 GLY A C 1
ATOM 758 O O . GLY A 1 91 ? 3.214 -0.686 6.471 1.00 97.12 91 GLY A O 1
ATOM 759 N N . ASN A 1 92 ? 2.831 0.874 8.032 1.00 97.50 92 ASN A N 1
ATOM 760 C CA . ASN A 1 92 ? 3.680 1.897 7.419 1.00 97.50 92 ASN A CA 1
ATOM 761 C C . ASN A 1 92 ? 5.162 1.496 7.398 1.00 97.50 92 ASN A C 1
ATOM 763 O O . ASN A 1 92 ? 5.844 1.744 6.404 1.00 97.50 92 ASN A O 1
ATOM 767 N N . HIS A 1 93 ? 5.665 0.861 8.459 1.00 98.12 93 HIS A N 1
ATOM 768 C CA . HIS A 1 93 ? 7.028 0.330 8.484 1.00 98.12 93 HIS A CA 1
ATOM 769 C C . HIS A 1 93 ? 7.222 -0.764 7.424 1.00 98.12 93 HIS A C 1
ATOM 771 O O . HIS A 1 93 ? 8.203 -0.734 6.683 1.00 98.12 93 HIS A O 1
ATOM 777 N N . GLN A 1 94 ? 6.279 -1.704 7.309 1.00 97.25 94 GLN A N 1
ATOM 778 C CA . GLN A 1 94 ? 6.334 -2.770 6.304 1.00 97.25 94 GLN A CA 1
ATOM 779 C C . GLN A 1 94 ? 6.293 -2.215 4.878 1.00 97.25 94 GLN A C 1
ATOM 781 O O . GLN A 1 94 ? 7.041 -2.675 4.017 1.00 97.25 94 GLN A O 1
ATOM 786 N N . ILE A 1 95 ? 5.482 -1.179 4.635 1.00 97.94 95 ILE A N 1
ATOM 787 C CA . ILE A 1 95 ? 5.457 -0.474 3.350 1.00 97.94 95 ILE A CA 1
ATOM 788 C C . ILE A 1 95 ? 6.847 0.087 3.024 1.00 97.94 95 ILE A C 1
ATOM 790 O O . ILE A 1 95 ? 7.381 -0.251 1.973 1.00 97.94 95 ILE A O 1
ATOM 794 N N . ARG A 1 96 ? 7.473 0.850 3.933 1.00 97.62 96 ARG A N 1
ATOM 795 C CA . ARG A 1 96 ? 8.824 1.407 3.708 1.00 97.62 96 ARG A CA 1
ATOM 796 C C . ARG A 1 96 ? 9.874 0.320 3.480 1.00 97.62 96 ARG A C 1
ATOM 798 O O . ARG A 1 96 ? 10.724 0.460 2.608 1.00 97.62 96 ARG A O 1
ATOM 805 N N . SER A 1 97 ? 9.811 -0.770 4.245 1.00 97.06 97 SER A N 1
ATOM 806 C CA . SER A 1 97 ? 10.719 -1.908 4.071 1.00 97.06 97 SER A CA 1
ATOM 807 C C . SER A 1 97 ? 10.588 -2.520 2.676 1.00 97.06 97 SER A C 1
ATOM 809 O O . SER A 1 97 ? 11.591 -2.807 2.032 1.00 97.06 97 SER A O 1
ATOM 811 N N . CYS A 1 98 ? 9.357 -2.683 2.187 1.00 96.50 98 CYS A N 1
ATOM 812 C CA . CYS A 1 98 ? 9.091 -3.210 0.854 1.00 96.50 98 CYS A CA 1
ATOM 813 C C . CYS A 1 98 ? 9.550 -2.251 -0.256 1.00 96.50 98 CYS A C 1
ATOM 815 O O . CYS A 1 98 ? 10.114 -2.692 -1.254 1.00 96.50 98 CYS A O 1
ATOM 817 N N . GLU A 1 99 ? 9.355 -0.942 -0.081 1.00 96.12 99 GLU A N 1
ATOM 818 C CA . GLU A 1 99 ? 9.860 0.069 -1.017 1.00 96.12 99 GLU A CA 1
ATOM 819 C C . GLU A 1 99 ? 11.388 0.017 -1.131 1.00 96.12 99 GLU A C 1
ATOM 821 O O . GLU A 1 99 ? 11.913 -0.048 -2.243 1.00 96.12 99 GLU A O 1
ATOM 826 N N . ASN A 1 100 ? 12.088 -0.036 0.007 1.00 96.56 100 ASN A N 1
ATOM 827 C CA . ASN A 1 100 ? 13.546 -0.150 0.049 1.00 96.56 100 ASN A CA 1
ATOM 828 C C . ASN A 1 100 ? 14.043 -1.421 -0.647 1.00 96.56 100 ASN A C 1
ATOM 830 O O . ASN A 1 100 ? 15.020 -1.360 -1.390 1.00 96.56 100 ASN A O 1
ATOM 834 N N . GLU A 1 101 ? 13.352 -2.544 -0.444 1.00 96.12 101 GLU A N 1
ATOM 835 C CA . GLU A 1 101 ? 13.668 -3.812 -1.101 1.00 96.12 101 GLU A CA 1
ATOM 836 C C . GLU A 1 101 ? 13.516 -3.685 -2.623 1.00 96.12 101 GLU A C 1
ATOM 838 O O . GLU A 1 101 ? 14.464 -3.933 -3.360 1.00 96.12 101 GLU A O 1
ATOM 843 N N . ILE A 1 102 ? 12.375 -3.182 -3.116 1.00 95.44 102 ILE A N 1
ATOM 844 C CA . ILE A 1 102 ? 12.118 -2.973 -4.557 1.00 95.44 102 ILE A CA 1
ATOM 845 C C . ILE A 1 102 ? 13.174 -2.062 -5.200 1.00 95.44 102 ILE A C 1
ATOM 847 O O . ILE A 1 102 ? 13.544 -2.260 -6.364 1.00 95.44 102 ILE A O 1
ATOM 851 N N . MET A 1 103 ? 13.684 -1.069 -4.466 1.00 93.00 103 MET A N 1
ATOM 852 C CA . MET A 1 103 ? 14.724 -0.173 -4.972 1.00 93.00 103 MET A CA 1
ATOM 853 C C . MET A 1 103 ? 16.020 -0.904 -5.341 1.00 93.00 103 MET A C 1
ATOM 855 O O . MET A 1 103 ? 16.674 -0.458 -6.288 1.00 93.00 103 MET A O 1
ATOM 859 N N . GLN A 1 104 ? 16.337 -2.034 -4.699 1.00 95.00 104 GLN A N 1
ATOM 860 C CA . GLN A 1 104 ? 17.550 -2.822 -4.956 1.00 95.00 104 GLN A CA 1
ATOM 861 C C . GLN A 1 104 ? 17.485 -3.690 -6.223 1.00 95.00 104 GLN A C 1
ATOM 863 O O . GLN A 1 104 ? 18.512 -4.190 -6.674 1.00 95.00 104 GLN A O 1
ATOM 868 N N . TYR A 1 105 ? 16.310 -3.850 -6.840 1.00 95.25 105 TYR A N 1
ATOM 869 C CA . TYR A 1 105 ? 16.146 -4.705 -8.021 1.00 95.25 105 TYR A CA 1
ATOM 870 C C . TYR A 1 105 ? 16.053 -3.908 -9.322 1.00 95.25 105 TYR A C 1
ATOM 872 O O . TYR A 1 105 ? 15.592 -2.763 -9.360 1.00 95.25 105 TYR A O 1
ATOM 880 N N . ILE A 1 106 ? 16.435 -4.551 -10.427 1.00 94.44 106 ILE A N 1
ATOM 881 C CA . ILE A 1 106 ? 16.048 -4.120 -11.772 1.00 94.44 106 ILE A CA 1
ATOM 882 C C . ILE A 1 106 ? 14.691 -4.752 -12.070 1.00 94.44 106 ILE A C 1
ATOM 884 O O . ILE A 1 106 ? 14.533 -5.969 -11.997 1.00 94.44 106 ILE A O 1
ATOM 888 N N . VAL A 1 107 ? 13.703 -3.922 -12.388 1.00 93.94 107 VAL A N 1
ATOM 889 C CA . VAL A 1 107 ? 12.319 -4.356 -12.581 1.00 93.94 107 VAL A CA 1
ATOM 890 C C . VAL A 1 107 ? 11.925 -4.105 -14.026 1.00 93.94 107 VAL A C 1
ATOM 892 O O . VAL A 1 107 ? 12.061 -2.989 -14.518 1.00 93.94 107 VAL A O 1
ATOM 895 N N . TYR A 1 108 ? 11.371 -5.124 -14.677 1.00 93.62 108 TYR A N 1
ATOM 896 C CA . TYR A 1 108 ? 10.761 -4.999 -15.997 1.00 93.62 108 TYR A CA 1
ATOM 897 C C . TYR A 1 108 ? 9.289 -5.369 -15.906 1.00 93.62 108 TYR A C 1
ATOM 899 O O . TYR A 1 108 ? 8.921 -6.437 -15.414 1.00 93.62 108 TYR A O 1
ATOM 907 N N . TRP A 1 109 ? 8.420 -4.488 -16.392 1.00 92.75 109 TRP A N 1
ATOM 908 C CA . TRP A 1 109 ? 7.024 -4.841 -16.573 1.00 92.75 109 TRP A CA 1
ATOM 909 C C . TRP A 1 109 ? 6.878 -5.644 -17.867 1.00 92.75 109 TRP A C 1
ATOM 911 O O . TRP A 1 109 ? 7.043 -5.112 -18.961 1.00 92.75 109 TRP A O 1
ATOM 921 N N . ASN A 1 110 ? 6.540 -6.927 -17.756 1.00 88.50 110 ASN A N 1
ATOM 922 C CA . ASN A 1 110 ? 6.485 -7.827 -18.917 1.00 88.50 110 ASN A CA 1
ATOM 923 C C . ASN A 1 110 ? 5.304 -7.568 -19.869 1.00 88.50 110 ASN A C 1
ATOM 925 O O . ASN A 1 110 ? 5.247 -8.179 -20.935 1.00 88.50 110 ASN A O 1
ATOM 929 N N . ARG A 1 111 ? 4.388 -6.652 -19.504 1.00 85.25 111 ARG A N 1
ATOM 930 C CA . ARG A 1 111 ? 3.129 -6.366 -20.216 1.00 85.25 111 ARG A CA 1
ATOM 931 C C . ARG A 1 111 ? 2.329 -7.653 -20.478 1.00 85.25 111 ARG A C 1
ATOM 933 O O . ARG A 1 111 ? 2.601 -8.705 -19.907 1.00 85.25 111 ARG A O 1
ATOM 940 N N . HIS A 1 112 ? 1.272 -7.552 -21.274 1.00 80.62 112 HIS A N 1
ATOM 941 C CA . HIS A 1 112 ? 0.568 -8.730 -21.763 1.00 80.62 112 HIS A CA 1
ATOM 942 C C . HIS A 1 112 ? 1.360 -9.329 -22.933 1.00 80.62 112 HIS A C 1
ATOM 944 O O . HIS A 1 112 ? 1.641 -8.621 -23.901 1.00 80.62 112 HIS A O 1
ATOM 950 N N . GLN A 1 113 ? 1.740 -10.604 -22.831 1.00 78.19 113 GLN A N 1
ATOM 951 C CA . GLN A 1 113 ? 2.474 -11.322 -23.873 1.00 78.19 113 GLN A CA 1
ATOM 952 C C . GLN A 1 113 ? 1.529 -12.289 -24.586 1.00 78.19 113 GLN A C 1
ATOM 954 O O . GLN A 1 113 ? 0.926 -13.145 -23.945 1.00 78.19 113 GLN A O 1
ATOM 959 N N . ASN A 1 114 ? 1.421 -12.165 -25.909 1.00 80.44 114 ASN A N 1
ATOM 960 C CA . ASN A 1 114 ? 0.717 -13.132 -26.746 1.00 80.44 114 ASN A CA 1
ATOM 961 C C . ASN A 1 114 ? 1.745 -14.037 -27.423 1.00 80.44 114 ASN A C 1
ATOM 963 O O . ASN A 1 114 ? 2.538 -13.571 -28.238 1.00 80.44 114 ASN A O 1
ATOM 967 N N . ILE A 1 115 ? 1.727 -15.326 -27.087 1.00 81.12 115 ILE A N 1
ATOM 968 C CA . ILE A 1 115 ? 2.537 -16.338 -27.767 1.00 81.12 115 ILE A CA 1
ATOM 969 C C . ILE A 1 115 ? 1.672 -16.925 -28.878 1.00 81.12 115 ILE A C 1
ATOM 971 O O . ILE A 1 115 ? 0.816 -17.773 -28.631 1.00 81.12 115 ILE A O 1
ATOM 975 N N . LEU A 1 116 ? 1.877 -16.452 -30.105 1.00 86.25 116 LEU A N 1
ATOM 976 C CA . LEU A 1 116 ? 1.230 -17.032 -31.276 1.00 86.25 116 LEU A CA 1
ATOM 977 C C . LEU A 1 116 ? 1.943 -18.343 -31.619 1.00 86.25 116 LEU A C 1
ATOM 979 O O . LEU A 1 116 ? 3.116 -18.339 -31.989 1.00 86.25 116 LEU A O 1
ATOM 983 N N . LYS A 1 117 ? 1.241 -19.471 -31.480 1.00 83.38 117 LYS A N 1
ATOM 984 C CA . LYS A 1 117 ? 1.721 -20.771 -31.959 1.00 83.38 117 LYS A CA 1
ATOM 985 C C . LYS A 1 117 ? 1.219 -21.006 -33.379 1.00 83.38 117 LYS A C 1
ATOM 987 O O . LYS A 1 117 ? 0.061 -20.721 -33.684 1.00 83.38 117 LYS A O 1
ATOM 992 N N . LYS A 1 118 ? 2.089 -21.533 -34.243 1.00 79.94 118 LYS A N 1
ATOM 993 C CA . LYS A 1 118 ? 1.683 -22.017 -35.565 1.00 79.94 118 LYS A CA 1
ATOM 994 C C . LYS A 1 118 ? 0.783 -23.244 -35.375 1.00 79.94 118 LYS A C 1
ATOM 996 O O . LYS A 1 118 ? 1.041 -24.050 -34.486 1.00 79.94 118 LYS A O 1
ATOM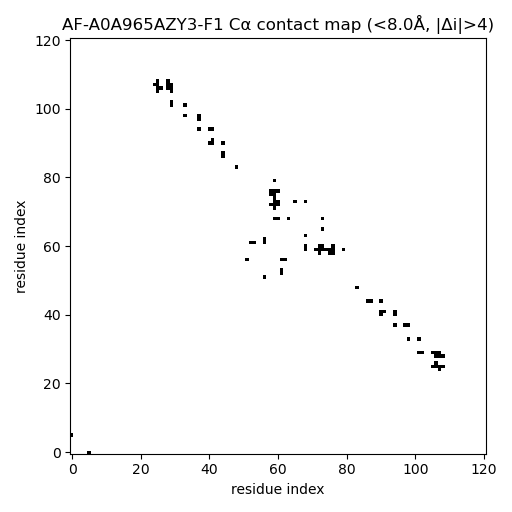 1001 N N . LYS A 1 119 ? -0.274 -23.350 -36.182 1.00 77.94 119 LYS A N 1
ATOM 1002 C CA . LYS A 1 119 ? -1.151 -24.525 -36.217 1.00 77.94 119 LYS A CA 1
ATOM 1003 C C . LYS A 1 119 ? -0.308 -25.749 -36.599 1.00 77.94 119 LYS A C 1
ATOM 1005 O O . LYS A 1 119 ? 0.425 -25.678 -37.582 1.00 77.94 119 LYS A O 1
ATOM 1010 N N . GLU A 1 120 ? -0.363 -26.799 -35.786 1.00 73.38 120 GLU A N 1
ATOM 1011 C CA . GLU A 1 120 ? 0.181 -28.111 -36.148 1.00 73.38 120 GLU A CA 1
ATOM 1012 C C . GLU A 1 120 ? -0.764 -28.717 -37.199 1.00 73.38 120 GLU A C 1
ATOM 1014 O O . GLU A 1 120 ? -1.983 -28.706 -36.995 1.00 73.38 120 GLU A O 1
ATOM 1019 N N . ASP A 1 121 ? -0.199 -29.100 -38.349 1.00 64.50 121 ASP A N 1
ATOM 1020 C CA . ASP A 1 121 ? -0.910 -29.691 -39.493 1.00 64.50 121 ASP A CA 1
ATOM 1021 C C . ASP A 1 121 ? -1.280 -31.159 -39.234 1.00 64.50 121 ASP A C 1
ATOM 1023 O O . ASP A 1 121 ? -0.444 -31.885 -38.644 1.00 64.50 121 ASP A O 1
#

Solvent-accessible surface area (backbone atoms only — not comparable to full-atom values): 6962 Å² total; per-residue (Å²): 134,57,70,67,59,56,52,50,51,51,54,55,50,51,54,53,50,52,53,49,53,48,54,50,48,31,49,53,27,38,54,52,50,49,54,53,51,47,49,52,53,51,50,50,55,52,50,50,53,51,51,47,46,73,73,53,17,76,61,37,36,61,97,56,57,79,90,77,47,50,75,66,21,49,56,41,33,56,54,47,54,53,51,52,50,51,54,51,52,49,51,54,50,53,41,52,53,50,50,58,55,56,68,78,54,90,33,76,71,78,72,91,79,82,85,86,73,79,82,85,130

Foldseek 3Di:
DDPVVVVVVVVVVVVVVVVVVLVVQLVVQLVVVLVVVLVVLVCVLVVVLVVCCVPVVVQLVRPDDPVPDDPRSVVVVVVSVVVSVVSVVVSVVVSVVVSVVSVPDRGHDPPDDDDDDDDDD